Protein AF-A0A7J6X5Y8-F1 (afdb_monomer)

Structure (mmCIF, N/CA/C/O backbone):
data_AF-A0A7J6X5Y8-F1
#
_entry.id   AF-A0A7J6X5Y8-F1
#
loop_
_atom_site.group_PDB
_atom_site.id
_atom_site.type_symbol
_atom_site.label_atom_id
_atom_site.label_alt_id
_atom_site.label_comp_id
_atom_site.label_asym_id
_atom_site.label_entity_id
_atom_site.label_seq_id
_atom_site.pdbx_PDB_ins_code
_atom_site.Cartn_x
_atom_site.Cartn_y
_atom_site.Cartn_z
_atom_site.occupancy
_atom_site.B_iso_or_equiv
_atom_site.auth_seq_id
_atom_site.auth_comp_id
_atom_site.auth_asym_id
_atom_site.auth_atom_id
_atom_site.pdbx_PDB_model_num
ATOM 1 N N . LYS A 1 1 ? -5.163 -7.187 0.105 1.00 84.69 1 LYS A N 1
ATOM 2 C CA . LYS A 1 1 ? -5.397 -7.678 1.492 1.00 84.69 1 LYS A CA 1
ATOM 3 C C . LYS A 1 1 ? -6.136 -6.655 2.359 1.00 84.69 1 LYS A C 1
ATOM 5 O O . LYS A 1 1 ? -7.081 -7.063 3.010 1.00 84.69 1 LYS A O 1
ATOM 10 N N . LEU A 1 2 ? -5.778 -5.362 2.343 1.00 93.81 2 LEU A N 1
ATOM 11 C CA . LEU A 1 2 ? -6.485 -4.321 3.119 1.00 93.81 2 LEU A CA 1
ATOM 12 C C . LEU A 1 2 ? -7.993 -4.247 2.815 1.00 93.81 2 LEU A C 1
ATOM 14 O O . LEU A 1 2 ? -8.796 -4.288 3.737 1.00 93.81 2 LEU A O 1
ATOM 18 N N . LEU A 1 3 ? -8.370 -4.242 1.531 1.00 95.12 3 LEU A N 1
ATOM 19 C CA . LEU A 1 3 ? -9.775 -4.243 1.090 1.00 95.12 3 LEU A CA 1
ATOM 20 C C . LEU A 1 3 ? -10.571 -5.427 1.665 1.00 95.12 3 LEU A C 1
ATOM 22 O O . LEU A 1 3 ? -11.668 -5.242 2.179 1.00 95.12 3 LEU A O 1
ATOM 26 N N . LEU A 1 4 ? -9.975 -6.626 1.661 1.00 94.69 4 LEU A N 1
ATOM 27 C CA . LEU A 1 4 ? -10.571 -7.823 2.260 1.00 94.69 4 LEU A CA 1
ATOM 28 C C . LEU A 1 4 ? -10.772 -7.669 3.775 1.00 94.69 4 LEU A C 1
ATOM 30 O O . LEU A 1 4 ? -11.835 -8.016 4.277 1.00 94.69 4 LEU A O 1
ATOM 34 N N . LEU A 1 5 ? -9.780 -7.138 4.501 1.00 94.44 5 LEU A N 1
ATOM 35 C CA . LEU A 1 5 ? -9.895 -6.901 5.948 1.00 94.44 5 LEU A CA 1
ATOM 36 C C . LEU A 1 5 ? -10.984 -5.874 6.287 1.00 94.44 5 LEU A C 1
ATOM 38 O O . LEU A 1 5 ? -11.596 -5.965 7.345 1.00 94.44 5 LEU A O 1
ATOM 42 N N . LYS A 1 6 ? -11.250 -4.933 5.376 1.00 94.69 6 LYS A N 1
ATOM 43 C CA . LYS A 1 6 ? -12.354 -3.972 5.482 1.00 94.69 6 LYS A CA 1
ATOM 44 C C . LYS A 1 6 ? -13.705 -4.517 5.012 1.00 94.69 6 LYS A C 1
ATOM 46 O O . LYS A 1 6 ? -14.691 -3.792 5.067 1.00 94.69 6 LYS A O 1
ATOM 51 N N . GLY A 1 7 ? -13.763 -5.764 4.539 1.00 94.44 7 GLY A N 1
ATOM 52 C CA . GLY A 1 7 ? -14.990 -6.371 4.016 1.00 94.44 7 GLY A CA 1
ATOM 53 C C . GLY A 1 7 ? -15.479 -5.754 2.701 1.00 94.44 7 GLY A C 1
ATOM 54 O O . GLY A 1 7 ? -16.647 -5.904 2.351 1.00 94.44 7 GLY A O 1
ATOM 55 N N . LEU A 1 8 ? -14.606 -5.058 1.971 1.00 94.62 8 LEU A N 1
ATOM 56 C CA . LEU A 1 8 ? -14.953 -4.384 0.724 1.00 94.62 8 LEU A CA 1
ATOM 57 C C . LEU A 1 8 ? -14.877 -5.360 -0.448 1.00 94.62 8 LEU A C 1
ATOM 59 O O . LEU A 1 8 ? -13.974 -6.197 -0.524 1.00 94.62 8 LEU A O 1
ATOM 63 N N . LYS A 1 9 ? -15.812 -5.227 -1.391 1.00 95.00 9 LYS A N 1
ATOM 64 C CA . LYS A 1 9 ? -15.717 -5.893 -2.693 1.00 95.00 9 LYS A CA 1
ATOM 65 C C . LYS A 1 9 ? -14.712 -5.143 -3.559 1.00 95.00 9 LYS A C 1
ATOM 67 O O . LYS A 1 9 ? -14.667 -3.919 -3.527 1.00 95.00 9 LYS A O 1
ATOM 72 N N . TYR A 1 10 ? -13.916 -5.879 -4.322 1.00 95.69 10 TYR A N 1
ATOM 73 C CA . TYR A 1 10 ? -12.926 -5.304 -5.223 1.00 95.69 10 TYR A CA 1
ATOM 74 C C . TYR A 1 10 ? -12.657 -6.250 -6.388 1.00 95.69 10 TYR A C 1
ATOM 76 O O . TYR A 1 10 ? -12.768 -7.470 -6.245 1.00 95.69 10 TYR A O 1
ATOM 84 N N . GLU A 1 11 ? -12.267 -5.685 -7.525 1.00 96.75 11 GLU A N 1
ATOM 85 C CA . GLU A 1 11 ? -11.686 -6.450 -8.620 1.00 96.75 11 GLU A CA 1
ATOM 86 C C . GLU A 1 11 ? -10.186 -6.634 -8.360 1.00 96.75 11 GLU A C 1
ATOM 88 O O . GLU A 1 11 ? -9.461 -5.676 -8.087 1.00 96.75 11 GLU A O 1
ATOM 93 N N . TYR A 1 12 ? -9.705 -7.877 -8.409 1.00 95.62 12 TYR A N 1
ATOM 94 C CA . TYR A 1 12 ? -8.280 -8.166 -8.279 1.00 95.62 12 TYR A CA 1
ATOM 95 C C . TYR A 1 12 ? -7.657 -8.377 -9.654 1.00 95.62 12 TYR A C 1
ATOM 97 O O . TYR A 1 12 ? -7.946 -9.370 -10.319 1.00 95.62 12 TYR A O 1
ATOM 105 N N . LYS A 1 13 ? -6.740 -7.486 -10.033 1.00 95.44 13 LYS A N 1
ATOM 106 C CA . LYS A 1 13 ? -5.888 -7.654 -11.211 1.00 95.44 13 LYS A CA 1
ATOM 107 C C . LYS A 1 13 ? -4.496 -8.086 -10.765 1.00 95.44 13 LYS A C 1
ATOM 109 O O . LYS A 1 13 ? -3.809 -7.366 -10.041 1.00 95.44 13 LYS A O 1
ATOM 114 N N . ALA A 1 14 ? -4.110 -9.301 -11.146 1.00 95.19 14 ALA A N 1
ATOM 115 C CA . ALA A 1 14 ? -2.784 -9.830 -10.855 1.00 95.19 14 ALA A CA 1
ATOM 116 C C . ALA A 1 14 ? -1.742 -9.182 -11.775 1.00 95.19 14 ALA A C 1
ATOM 118 O O . ALA A 1 14 ? -2.009 -8.970 -12.952 1.00 95.19 14 ALA A O 1
ATOM 119 N N . VAL A 1 15 ? -0.553 -8.915 -11.234 1.00 95.75 15 VAL A N 1
ATOM 120 C CA . VAL A 1 15 ? 0.601 -8.410 -11.989 1.00 95.75 15 VAL A CA 1
ATOM 121 C C . VAL A 1 15 ? 1.775 -9.338 -11.716 1.00 95.75 15 VAL A C 1
ATOM 123 O O . VAL A 1 15 ? 2.212 -9.487 -10.570 1.00 95.75 15 VAL A O 1
ATOM 126 N N . ASN A 1 16 ? 2.267 -10.004 -12.754 1.00 95.00 16 ASN A N 1
ATOM 127 C CA . ASN A 1 16 ? 3.357 -10.958 -12.644 1.00 95.00 16 ASN A CA 1
ATOM 128 C C . ASN A 1 16 ? 4.718 -10.255 -12.687 1.00 95.00 16 ASN A C 1
ATOM 130 O O . ASN A 1 16 ? 5.253 -9.938 -13.752 1.00 95.00 16 ASN A O 1
ATOM 134 N N . LEU A 1 17 ? 5.314 -10.095 -11.503 1.00 93.62 17 LEU A N 1
ATOM 135 C CA . LEU A 1 17 ? 6.599 -9.414 -11.347 1.00 93.62 17 LEU A CA 1
ATOM 136 C C . LEU A 1 17 ? 7.771 -10.138 -12.022 1.00 93.62 17 LEU A C 1
ATOM 138 O O . LEU A 1 17 ? 8.707 -9.485 -12.476 1.00 93.62 17 LEU A O 1
ATOM 142 N N . PHE A 1 18 ? 7.709 -11.469 -12.140 1.00 91.00 18 PHE A N 1
ATOM 143 C CA . PHE A 1 18 ? 8.748 -12.264 -12.806 1.00 91.00 18 PHE A CA 1
ATOM 144 C C . PHE A 1 18 ? 8.712 -12.126 -14.328 1.00 91.00 18 PHE A C 1
ATOM 146 O O . PHE A 1 18 ? 9.723 -12.348 -14.986 1.00 91.00 18 PHE A O 1
ATOM 153 N N . LYS A 1 19 ? 7.554 -11.759 -14.886 1.00 94.00 19 LYS A N 1
ATOM 154 C CA . LYS A 1 19 ? 7.398 -11.445 -16.311 1.00 94.00 19 LYS A CA 1
ATOM 155 C C . LYS A 1 19 ? 7.592 -9.959 -16.620 1.00 94.00 19 LYS A C 1
ATOM 157 O O . LYS A 1 19 ? 7.532 -9.584 -17.784 1.00 94.00 19 LYS A O 1
ATOM 162 N N . GLY A 1 20 ? 7.812 -9.121 -15.604 1.00 94.19 20 GLY A N 1
ATOM 163 C CA . GLY A 1 20 ? 7.971 -7.679 -15.785 1.00 94.19 20 GLY A CA 1
ATOM 164 C C . GLY A 1 20 ? 6.677 -6.948 -16.154 1.00 94.19 20 GLY A C 1
ATOM 165 O O . GLY A 1 20 ? 6.745 -5.851 -16.700 1.00 94.19 20 GLY A O 1
ATOM 166 N N . GLU A 1 21 ? 5.499 -7.519 -15.873 1.00 96.62 21 GLU A N 1
ATOM 167 C CA . GLU A 1 21 ? 4.201 -6.926 -16.246 1.00 96.62 21 GLU A CA 1
ATOM 168 C C . GLU A 1 21 ? 3.969 -5.537 -15.617 1.00 96.62 21 GLU A C 1
ATOM 170 O O . GLU A 1 21 ? 3.277 -4.699 -16.194 1.00 96.62 21 GLU A O 1
ATOM 175 N N . GLN A 1 22 ? 4.615 -5.249 -14.484 1.00 95.81 22 GLN A N 1
ATOM 176 C CA . GLN A 1 22 ? 4.626 -3.939 -13.826 1.00 95.81 22 GLN A CA 1
ATOM 177 C C . GLN A 1 22 ? 5.324 -2.835 -14.640 1.00 95.81 22 GLN A C 1
ATOM 179 O O . GLN A 1 22 ? 5.192 -1.659 -14.316 1.00 95.81 22 GLN A O 1
ATOM 184 N N . PHE A 1 23 ? 6.060 -3.198 -15.690 1.00 95.62 23 PHE A N 1
ATOM 185 C CA . PHE A 1 23 ? 6.698 -2.262 -16.618 1.00 95.62 23 PHE A CA 1
ATOM 186 C C . PHE A 1 23 ? 5.949 -2.149 -17.951 1.00 95.62 23 PHE A C 1
ATOM 188 O O . PHE A 1 23 ? 6.413 -1.462 -18.858 1.00 95.62 23 PHE A O 1
ATOM 195 N N . SER A 1 24 ? 4.797 -2.815 -18.093 1.00 96.81 24 SER A N 1
ATOM 196 C CA . SER A 1 24 ? 3.944 -2.666 -19.273 1.00 96.81 24 SER A CA 1
ATOM 197 C C . SER A 1 24 ? 3.415 -1.234 -19.405 1.00 96.81 24 SER A C 1
ATOM 199 O O . SER A 1 24 ? 3.239 -0.521 -18.413 1.00 96.81 24 SER A O 1
ATOM 201 N N . GLU A 1 25 ? 3.111 -0.809 -20.632 1.00 96.56 25 GLU A N 1
ATOM 202 C CA . GLU A 1 25 ? 2.479 0.497 -20.872 1.00 96.56 25 GLU A CA 1
ATOM 203 C C . GLU A 1 25 ? 1.128 0.629 -20.158 1.00 96.56 25 GLU A C 1
ATOM 205 O O . GLU A 1 25 ? 0.757 1.715 -19.722 1.00 96.56 25 GLU A O 1
ATOM 210 N N . GLU A 1 26 ? 0.382 -0.471 -20.026 1.00 94.62 26 GLU A N 1
ATOM 211 C CA . GLU 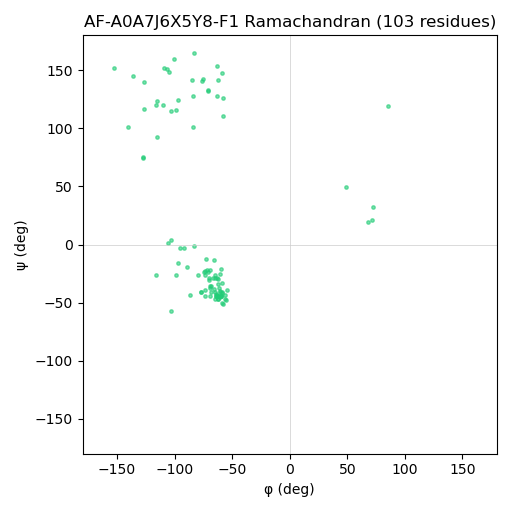A 1 26 ? -0.898 -0.482 -19.318 1.00 94.62 26 GLU A CA 1
ATOM 212 C C . GLU A 1 26 ? -0.707 -0.187 -17.826 1.00 94.62 26 GLU A C 1
ATOM 214 O O . GLU A 1 26 ? -1.387 0.679 -17.276 1.00 94.62 26 GLU A O 1
ATOM 219 N N . PHE A 1 27 ? 0.255 -0.848 -17.176 1.00 96.81 27 PHE A N 1
ATOM 220 C CA . PHE A 1 27 ? 0.494 -0.659 -15.748 1.00 96.81 27 PHE A CA 1
ATOM 221 C C . PHE A 1 27 ? 1.176 0.678 -15.435 1.00 96.81 27 PHE A C 1
ATOM 223 O O . PHE A 1 27 ? 0.825 1.342 -14.462 1.00 96.81 27 PHE A O 1
ATOM 230 N N . THR A 1 28 ? 2.128 1.114 -16.260 1.00 96.56 28 THR A N 1
ATOM 231 C CA . THR A 1 28 ? 2.873 2.364 -16.022 1.00 96.56 28 THR A CA 1
ATOM 232 C C . THR A 1 28 ? 2.017 3.620 -16.188 1.00 96.56 28 THR A C 1
ATOM 234 O O . THR A 1 28 ? 2.319 4.637 -15.566 1.00 96.56 28 THR A O 1
ATOM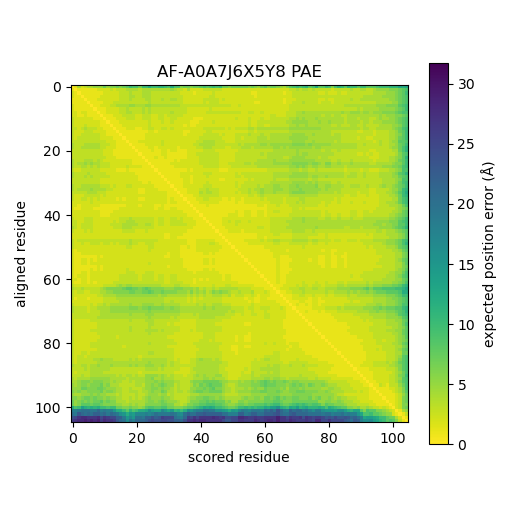 237 N N . LYS A 1 29 ? 0.899 3.543 -16.926 1.00 95.88 29 LYS A N 1
ATOM 238 C CA . LYS A 1 29 ? -0.150 4.581 -16.911 1.00 95.88 29 LYS A CA 1
ATOM 239 C C . LYS A 1 29 ? -0.800 4.748 -15.535 1.00 95.88 29 LYS A C 1
ATOM 241 O O . LYS A 1 29 ? -1.236 5.847 -15.215 1.00 95.88 29 LYS A O 1
ATOM 246 N N . LEU A 1 30 ? -0.862 3.681 -14.735 1.00 96.06 30 LEU A N 1
ATOM 247 C CA . LEU A 1 30 ? -1.396 3.711 -13.369 1.00 96.06 30 LEU A CA 1
ATOM 248 C C . LEU A 1 30 ? -0.320 4.099 -12.349 1.00 96.06 30 LEU A C 1
ATOM 250 O O . LEU A 1 30 ? -0.571 4.892 -11.446 1.00 96.06 30 LEU A O 1
ATOM 254 N N . ASN A 1 31 ? 0.880 3.531 -12.488 1.00 96.50 31 ASN A N 1
ATOM 255 C CA . ASN A 1 31 ? 2.020 3.822 -11.628 1.00 96.50 31 ASN A CA 1
ATOM 256 C C . ASN A 1 31 ? 3.322 3.891 -12.442 1.00 96.50 31 ASN A C 1
ATOM 258 O O . ASN A 1 31 ? 3.919 2.844 -12.715 1.00 96.50 31 ASN A O 1
ATOM 262 N N . PRO A 1 32 ? 3.827 5.099 -12.753 1.00 94.44 32 PRO A N 1
ATOM 263 C CA . PRO A 1 32 ? 5.067 5.271 -13.511 1.00 94.44 32 PRO A CA 1
ATOM 264 C C . PRO A 1 32 ? 6.306 4.650 -12.850 1.00 94.44 32 PRO A C 1
ATOM 266 O O . PRO A 1 32 ? 7.286 4.369 -13.532 1.00 94.44 32 PRO A O 1
ATOM 269 N N . ILE A 1 33 ? 6.275 4.421 -11.531 1.00 93.06 33 ILE A N 1
ATOM 270 C CA . ILE A 1 33 ? 7.377 3.787 -10.790 1.00 93.06 33 ILE A CA 1
ATOM 271 C C . ILE A 1 33 ? 7.436 2.274 -11.078 1.00 93.06 33 ILE A C 1
ATOM 273 O O . ILE A 1 33 ? 8.485 1.652 -10.928 1.00 93.06 33 ILE A O 1
ATOM 277 N N . GLY A 1 34 ? 6.324 1.664 -11.503 1.00 93.88 34 GLY A N 1
ATOM 278 C CA . GLY A 1 34 ? 6.265 0.231 -11.799 1.00 93.88 34 GLY A CA 1
ATOM 279 C C . GLY A 1 34 ? 6.302 -0.647 -10.546 1.00 93.88 34 GLY A C 1
ATOM 280 O O . GLY A 1 34 ? 6.844 -1.748 -10.573 1.00 93.88 34 GLY A O 1
ATOM 281 N N . TYR A 1 35 ? 5.742 -0.176 -9.428 1.00 93.81 35 TYR A N 1
ATOM 282 C CA . TYR A 1 35 ? 5.588 -0.975 -8.209 1.00 93.81 35 TYR A CA 1
ATOM 283 C C . TYR A 1 35 ? 4.132 -1.342 -7.938 1.00 93.81 35 TYR A C 1
ATOM 285 O O . TYR A 1 35 ? 3.201 -0.613 -8.276 1.00 93.81 35 TYR A O 1
ATOM 293 N N . VAL A 1 36 ? 3.954 -2.480 -7.270 1.00 95.06 36 VAL A N 1
ATOM 294 C CA . VAL A 1 36 ? 2.673 -2.940 -6.726 1.00 95.06 36 VAL A CA 1
ATOM 295 C C . VAL A 1 36 ? 2.674 -2.791 -5.199 1.00 95.06 36 VAL A C 1
ATOM 297 O O . VAL A 1 36 ? 3.735 -2.926 -4.584 1.00 95.06 36 VAL A O 1
ATOM 300 N N . PRO A 1 37 ? 1.510 -2.583 -4.557 1.00 96.62 37 PRO A N 1
ATOM 301 C CA . PRO A 1 37 ? 0.167 -2.492 -5.140 1.00 96.62 37 PRO A CA 1
ATOM 302 C C . PRO A 1 37 ? -0.183 -1.100 -5.696 1.00 96.62 37 PRO A C 1
ATOM 304 O O . PRO A 1 37 ? 0.445 -0.104 -5.346 1.00 96.62 37 PRO A O 1
ATOM 307 N N . VAL A 1 38 ? -1.247 -1.063 -6.502 1.00 97.62 38 VAL A N 1
ATOM 308 C CA . VAL A 1 38 ? -1.972 0.143 -6.930 1.00 97.62 38 VAL A CA 1
ATOM 309 C C . VAL A 1 38 ? -3.454 -0.063 -6.613 1.00 97.62 38 VAL A C 1
ATOM 311 O O . VAL A 1 38 ? -3.968 -1.172 -6.781 1.00 97.62 38 VAL A O 1
ATOM 314 N N . LEU A 1 39 ? -4.127 0.981 -6.134 1.00 98.12 39 LEU A N 1
ATOM 315 C CA . LEU A 1 39 ? -5.575 1.032 -5.959 1.00 98.12 39 LEU A CA 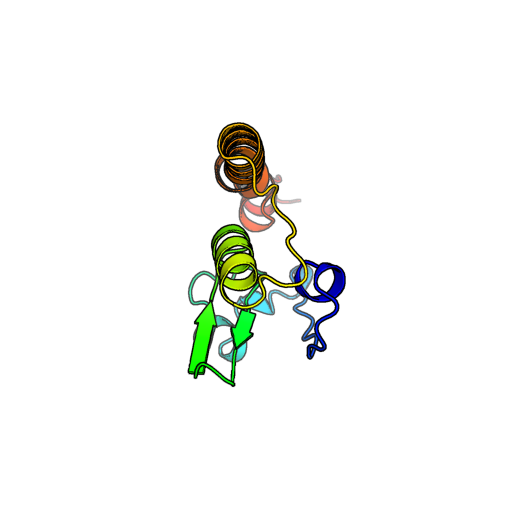1
ATOM 316 C C . LEU A 1 39 ? -6.155 2.013 -6.981 1.00 98.12 39 LEU A C 1
ATOM 318 O O . LEU A 1 39 ? -5.807 3.188 -6.950 1.00 98.12 39 LEU A O 1
ATOM 322 N N . ALA A 1 40 ? -7.042 1.537 -7.849 1.00 97.44 40 ALA A N 1
ATOM 323 C CA . ALA A 1 40 ? -7.927 2.397 -8.627 1.00 97.44 40 ALA A CA 1
ATOM 324 C C . ALA A 1 40 ? -9.275 2.467 -7.902 1.00 97.44 40 ALA A C 1
ATOM 326 O O . ALA A 1 40 ? -9.852 1.427 -7.576 1.00 97.44 40 ALA A O 1
ATOM 327 N N . ASP A 1 41 ? -9.727 3.678 -7.600 1.00 97.50 41 ASP A N 1
ATOM 328 C CA . ASP A 1 41 ? -11.015 3.945 -6.974 1.00 97.50 41 ASP A CA 1
ATOM 329 C C . ASP A 1 41 ? -11.892 4.722 -7.957 1.00 97.50 41 ASP A C 1
ATOM 331 O O . ASP A 1 41 ? -11.831 5.950 -8.036 1.00 97.50 41 ASP A O 1
ATOM 335 N N . ASP A 1 42 ? -12.692 3.978 -8.723 1.00 96.19 42 ASP A N 1
ATOM 336 C CA . ASP A 1 42 ? -13.541 4.527 -9.786 1.00 96.19 42 ASP A CA 1
ATOM 337 C C . ASP A 1 42 ? -14.640 5.453 -9.238 1.00 96.19 42 ASP A C 1
ATOM 339 O O . ASP A 1 42 ? -15.096 6.356 -9.935 1.00 96.19 42 ASP A O 1
ATOM 343 N N . GLU A 1 43 ? -15.066 5.269 -7.980 1.00 96.12 43 GLU A N 1
ATOM 344 C CA . GLU A 1 43 ? -16.074 6.135 -7.352 1.00 96.12 43 GLU A CA 1
ATOM 345 C C . GLU A 1 43 ? -15.529 7.538 -7.072 1.00 96.12 43 GLU A C 1
ATOM 347 O O . GLU A 1 43 ? -16.298 8.498 -7.020 1.00 96.12 43 GLU A O 1
ATOM 352 N N . GLN A 1 44 ? -14.224 7.648 -6.818 1.00 96.88 44 GLN A N 1
ATOM 353 C CA . GLN A 1 44 ? -13.543 8.909 -6.518 1.00 96.88 44 GLN A CA 1
ATOM 354 C C . GLN A 1 44 ? -12.694 9.419 -7.688 1.00 96.88 44 GLN A C 1
ATOM 356 O O . GLN A 1 44 ? -12.059 10.462 -7.547 1.00 96.88 44 GLN A O 1
ATOM 361 N N . ASP A 1 45 ? -12.686 8.696 -8.811 1.00 96.81 45 ASP A N 1
ATOM 362 C CA . ASP A 1 45 ? -11.869 8.974 -9.997 1.00 96.81 45 ASP A CA 1
ATOM 363 C C . ASP A 1 45 ? -10.391 9.225 -9.642 1.00 96.81 45 ASP A C 1
ATOM 365 O O . ASP A 1 45 ? -9.781 10.230 -10.010 1.00 96.81 45 ASP A O 1
ATOM 369 N N . ILE A 1 46 ? -9.811 8.321 -8.842 1.00 97.31 46 ILE A N 1
ATOM 370 C CA . ILE A 1 46 ? -8.426 8.438 -8.373 1.00 97.31 46 ILE A CA 1
ATOM 371 C C . ILE A 1 46 ? -7.674 7.112 -8.457 1.00 97.31 46 ILE A C 1
ATOM 373 O O . ILE A 1 46 ? -8.208 6.034 -8.196 1.00 97.31 46 ILE A O 1
ATOM 377 N N . VAL A 1 47 ? -6.381 7.208 -8.769 1.00 97.75 47 VAL A N 1
ATOM 378 C CA . VAL A 1 47 ? -5.431 6.097 -8.706 1.00 97.75 47 VAL A CA 1
ATOM 379 C C . VAL A 1 47 ? -4.381 6.403 -7.645 1.00 97.75 47 VAL A C 1
ATOM 381 O O . VAL A 1 47 ? -3.702 7.427 -7.696 1.00 97.75 47 VAL A O 1
ATOM 384 N N . ILE A 1 48 ? -4.242 5.503 -6.677 1.00 98.00 48 ILE A N 1
ATOM 385 C CA . ILE A 1 48 ? -3.321 5.633 -5.551 1.00 98.00 48 ILE A CA 1
ATOM 386 C C . ILE A 1 48 ? -2.289 4.517 -5.651 1.00 98.00 48 ILE A C 1
ATOM 388 O O . ILE A 1 48 ? -2.611 3.329 -5.612 1.00 98.00 48 ILE A O 1
ATOM 392 N N . SER A 1 49 ? -1.031 4.917 -5.761 1.00 95.50 49 SER A N 1
ATOM 393 C CA . SER A 1 49 ? 0.127 4.039 -5.599 1.00 95.50 49 SER A CA 1
ATOM 394 C C . SER A 1 49 ? 0.710 4.238 -4.200 1.00 95.50 49 SER A C 1
ATOM 396 O O . SER A 1 49 ? 0.475 5.283 -3.602 1.00 95.50 49 SER A O 1
ATOM 398 N N . ASP A 1 50 ? 1.488 3.267 -3.713 1.00 94.50 50 ASP A N 1
ATOM 399 C CA . ASP A 1 50 ? 2.018 3.176 -2.338 1.00 94.50 50 ASP A CA 1
ATOM 400 C C . ASP A 1 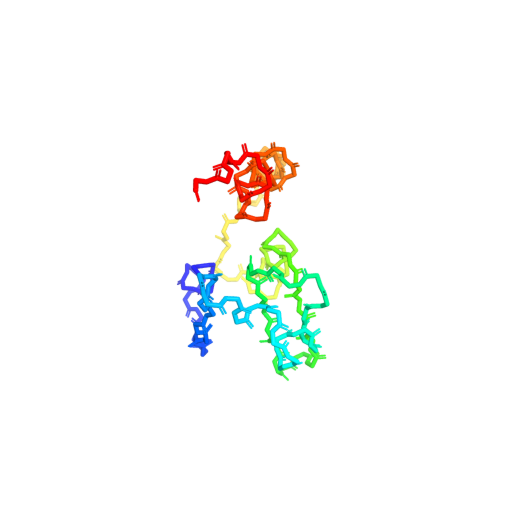50 ? 1.054 2.515 -1.335 1.00 94.50 50 ASP A C 1
ATOM 402 O O . ASP A 1 50 ? -0.057 2.972 -1.064 1.00 94.50 50 ASP A O 1
ATOM 406 N N . SER A 1 51 ? 1.498 1.398 -0.753 1.00 95.75 51 SER A N 1
ATOM 407 C CA . SER A 1 51 ? 0.669 0.604 0.160 1.00 95.75 51 SER A CA 1
ATOM 408 C C . SER A 1 51 ? 0.328 1.312 1.476 1.00 95.75 51 SER A C 1
ATOM 410 O O . SER A 1 51 ? -0.729 1.037 2.048 1.00 95.75 51 SER A O 1
ATOM 412 N N . PHE A 1 52 ? 1.190 2.213 1.953 1.00 96.81 52 PHE A N 1
ATOM 413 C CA . PHE A 1 52 ? 0.969 2.985 3.171 1.00 96.81 52 PHE A CA 1
ATOM 414 C C . PHE A 1 52 ? -0.030 4.119 2.915 1.00 96.81 52 PHE A C 1
ATOM 416 O O . PHE A 1 52 ? -0.950 4.310 3.709 1.00 96.81 52 PHE A O 1
ATOM 423 N N . ALA A 1 53 ? 0.069 4.797 1.767 1.00 97.25 53 ALA A N 1
ATOM 424 C CA . ALA A 1 53 ? -0.938 5.771 1.338 1.00 97.25 53 ALA A CA 1
ATOM 425 C C . ALA A 1 53 ? -2.321 5.119 1.153 1.00 97.25 53 ALA A C 1
ATOM 427 O O . ALA A 1 53 ? -3.317 5.628 1.666 1.00 97.25 53 ALA A O 1
ATOM 428 N N . ILE A 1 54 ? -2.378 3.947 0.506 1.00 97.75 54 ILE A N 1
ATOM 429 C CA . ILE A 1 54 ? -3.616 3.162 0.347 1.00 97.75 54 ILE A CA 1
ATOM 430 C C . ILE A 1 54 ? -4.219 2.785 1.710 1.00 97.75 54 ILE A C 1
ATOM 432 O O . ILE A 1 54 ? -5.435 2.856 1.880 1.00 97.75 54 ILE A O 1
ATOM 436 N N . LEU A 1 55 ? -3.399 2.388 2.691 1.00 97.31 55 LEU A N 1
ATOM 437 C CA . LEU A 1 55 ? -3.872 2.095 4.049 1.00 97.31 55 LEU A CA 1
ATOM 438 C C . LEU A 1 55 ? -4.580 3.302 4.669 1.00 97.31 55 LEU A C 1
ATOM 440 O O . LEU A 1 55 ? -5.700 3.152 5.152 1.00 97.31 55 LEU A O 1
ATOM 444 N N . LEU A 1 56 ? -3.939 4.472 4.648 1.00 97.38 56 LEU A N 1
ATOM 445 C CA . LEU A 1 56 ? -4.500 5.691 5.232 1.00 97.38 56 LEU A CA 1
ATOM 446 C C . LEU A 1 56 ? -5.776 6.128 4.508 1.00 97.38 56 LEU A C 1
ATOM 448 O O . LEU A 1 56 ? -6.785 6.393 5.154 1.00 97.38 56 LEU A O 1
ATOM 452 N N . TYR A 1 57 ? -5.761 6.099 3.175 1.00 98.06 57 TYR A N 1
ATOM 453 C CA . TYR A 1 57 ? -6.930 6.407 2.357 1.00 98.06 57 TYR A CA 1
ATOM 454 C C . TYR A 1 57 ? -8.138 5.534 2.716 1.00 98.06 57 TYR A C 1
ATOM 456 O O . TYR A 1 57 ? -9.243 6.033 2.920 1.00 98.06 57 TYR A O 1
ATOM 464 N N . LEU A 1 58 ? -7.932 4.220 2.837 1.00 97.38 58 LEU A N 1
ATOM 465 C CA . LEU A 1 58 ? -9.008 3.295 3.178 1.00 97.38 58 LEU A CA 1
ATOM 466 C C . LEU A 1 58 ? -9.481 3.442 4.633 1.00 97.38 58 LEU A C 1
ATOM 468 O O . LEU A 1 58 ? -10.635 3.116 4.920 1.00 97.38 58 LEU A O 1
ATOM 472 N N . GLU A 1 59 ? -8.615 3.867 5.558 1.00 97.00 59 GLU A N 1
ATOM 473 C CA . GLU A 1 59 ? -9.022 4.197 6.931 1.00 97.00 59 GLU A CA 1
ATOM 474 C C . GLU A 1 59 ? -9.986 5.380 6.962 1.00 97.00 59 GLU A C 1
ATOM 476 O O . GLU A 1 59 ? -11.000 5.301 7.655 1.00 97.00 59 GLU A O 1
ATOM 481 N N . ASP A 1 60 ? -9.713 6.419 6.173 1.00 96.44 60 ASP A N 1
ATOM 482 C CA . ASP A 1 60 ? -10.549 7.618 6.127 1.00 96.44 60 ASP A CA 1
ATOM 483 C C . ASP A 1 60 ? -11.832 7.398 5.306 1.00 96.44 60 ASP A C 1
ATOM 485 O O . ASP A 1 60 ? -12.911 7.813 5.733 1.00 96.44 60 ASP A O 1
ATOM 489 N N . LYS A 1 61 ? -11.758 6.695 4.162 1.00 96.56 61 LYS A N 1
ATOM 490 C CA . LYS A 1 61 ? -12.928 6.427 3.299 1.00 96.56 61 LYS A CA 1
ATOM 491 C C . LYS A 1 61 ? -13.927 5.456 3.943 1.00 96.56 61 LYS A C 1
ATOM 493 O O . LYS A 1 61 ? -15.134 5.616 3.774 1.00 96.56 61 LYS A O 1
ATOM 498 N N . TYR A 1 62 ? -13.443 4.458 4.691 1.00 95.88 62 TYR A N 1
ATOM 499 C CA . TYR A 1 62 ? -14.274 3.399 5.281 1.00 95.88 62 TYR A CA 1
ATOM 500 C C . TYR A 1 62 ? -14.035 3.258 6.795 1.00 95.88 62 TYR A C 1
ATOM 502 O O . TYR A 1 62 ? -13.407 2.283 7.241 1.00 95.88 62 TYR A O 1
ATOM 510 N N . PRO A 1 63 ? -14.545 4.202 7.608 1.00 95.12 63 PRO A N 1
ATOM 511 C CA . PRO A 1 63 ? -14.308 4.228 9.052 1.00 95.12 63 PRO A CA 1
ATOM 512 C C . PRO A 1 63 ? -15.067 3.141 9.834 1.00 95.12 63 PRO A C 1
ATOM 514 O O . PRO A 1 63 ? -14.774 2.910 11.004 1.00 95.12 63 PRO A O 1
ATOM 517 N N . GLN A 1 64 ? -16.042 2.460 9.220 1.00 92.12 64 GLN A N 1
ATOM 518 C CA . GLN A 1 64 ? -16.907 1.471 9.885 1.00 92.12 64 GLN A CA 1
ATOM 519 C C . GLN A 1 64 ? -16.166 0.169 10.239 1.00 92.12 64 GLN A C 1
ATOM 521 O O . GLN A 1 64 ? -16.565 -0.541 11.161 1.00 92.12 64 GLN A O 1
ATOM 526 N N . HIS A 1 65 ? -15.073 -0.126 9.531 1.00 91.56 65 HIS A N 1
ATOM 527 C CA . HIS A 1 65 ? -14.205 -1.281 9.767 1.00 91.56 65 HIS A CA 1
ATOM 528 C C . HIS A 1 65 ? -12.749 -0.803 9.898 1.00 91.56 65 HIS A C 1
ATOM 530 O O . HIS A 1 65 ? -11.972 -0.921 8.940 1.00 91.56 65 HIS A O 1
ATOM 536 N N . PRO A 1 66 ? -12.383 -0.190 11.041 1.00 94.62 66 PRO A N 1
ATOM 537 C CA . PRO A 1 66 ? -11.064 0.399 11.222 1.00 94.62 66 PRO A CA 1
ATOM 538 C C . PRO A 1 66 ? -9.999 -0.695 11.352 1.00 94.62 66 PRO A C 1
ATOM 540 O O . PRO A 1 66 ? -10.157 -1.658 12.104 1.00 94.62 66 PRO A O 1
ATOM 543 N N . LEU A 1 67 ? -8.900 -0.535 10.622 1.00 95.62 67 LEU A N 1
ATOM 544 C CA . LEU A 1 67 ? -7.697 -1.360 10.741 1.00 95.62 67 LEU A CA 1
ATOM 545 C C . LEU A 1 67 ? -6.730 -0.780 11.778 1.00 95.62 67 LEU A C 1
ATOM 547 O O . LEU A 1 67 ? -5.855 -1.494 12.273 1.00 95.62 67 LEU A O 1
ATOM 551 N N . LEU A 1 68 ? -6.875 0.506 12.107 1.00 96.56 68 LEU A N 1
ATOM 552 C CA . LEU A 1 68 ? -6.068 1.184 13.110 1.00 96.56 68 LEU A CA 1
ATOM 553 C C . LEU A 1 68 ? -6.852 1.416 14.414 1.00 96.56 68 LEU A C 1
ATOM 555 O O . LEU A 1 68 ? -8.064 1.640 14.397 1.00 96.56 68 LEU A O 1
ATOM 559 N N . PRO A 1 69 ? -6.166 1.414 15.571 1.00 96.50 69 PRO A N 1
ATOM 560 C CA . PRO A 1 69 ? -6.754 1.849 16.830 1.00 96.50 69 PRO A CA 1
ATOM 561 C C . PRO A 1 69 ? -7.251 3.299 16.756 1.00 96.50 69 PRO A C 1
ATOM 563 O O . PRO A 1 69 ? -6.632 4.138 16.105 1.00 96.50 69 PRO A O 1
ATOM 566 N N . GLN A 1 70 ? -8.324 3.604 17.489 1.00 94.62 70 GLN A N 1
ATOM 567 C CA . GLN A 1 70 ? -8.818 4.980 17.659 1.00 94.62 70 GLN A CA 1
ATOM 568 C C . GLN A 1 70 ? -8.011 5.770 18.701 1.00 94.62 70 GLN A C 1
ATOM 570 O O . GLN A 1 70 ? -7.925 6.992 18.630 1.00 94.62 70 GLN A O 1
ATOM 575 N N . ASP A 1 71 ? -7.399 5.073 19.664 1.00 97.94 71 ASP A N 1
ATOM 576 C CA . ASP A 1 71 ? -6.498 5.691 20.634 1.00 97.94 71 ASP A CA 1
ATOM 577 C C . ASP A 1 71 ? -5.273 6.293 19.933 1.00 97.94 71 ASP A C 1
ATOM 579 O O . ASP A 1 71 ? -4.577 5.608 19.178 1.00 97.94 71 ASP A O 1
ATOM 583 N N . LEU A 1 72 ? -5.000 7.568 20.216 1.00 97.94 72 LEU A N 1
ATOM 584 C CA . LEU A 1 72 ? -3.971 8.345 19.530 1.00 97.94 72 LEU A CA 1
ATOM 585 C C . LEU A 1 72 ? -2.578 7.721 19.676 1.00 97.94 72 LEU A C 1
ATOM 587 O O . LEU A 1 72 ? -1.841 7.619 18.694 1.00 97.94 72 LEU A O 1
ATOM 591 N N . GLN A 1 73 ? -2.217 7.284 20.884 1.00 98.56 73 GLN A N 1
ATOM 592 C CA . GLN A 1 73 ? -0.883 6.752 21.164 1.00 98.56 73 GLN A CA 1
ATOM 593 C C . GLN A 1 73 ? -0.684 5.399 20.474 1.00 98.56 73 GLN A C 1
ATOM 595 O O . GLN A 1 73 ? 0.328 5.179 19.807 1.00 98.56 73 GLN A O 1
ATOM 600 N N . LYS A 1 74 ? -1.679 4.510 20.549 1.00 98.44 74 LYS A N 1
ATOM 601 C CA . LYS A 1 74 ? -1.647 3.212 19.861 1.00 98.44 74 LYS A CA 1
ATOM 602 C C . LYS A 1 74 ? -1.648 3.368 18.342 1.00 98.44 74 LYS A C 1
ATOM 604 O O . LYS A 1 74 ? -0.908 2.657 17.664 1.00 98.44 74 LYS A O 1
ATOM 609 N N . LYS A 1 75 ? -2.432 4.305 17.796 1.00 98.00 75 LYS A N 1
ATOM 610 C CA . LYS A 1 75 ? -2.428 4.615 16.358 1.00 98.00 75 LYS A CA 1
ATOM 611 C C . LYS A 1 75 ? -1.048 5.085 15.907 1.00 98.00 75 LYS A C 1
ATOM 613 O O . LYS A 1 75 ? -0.546 4.585 14.904 1.00 98.00 75 LYS A O 1
ATOM 618 N N . ALA A 1 76 ? -0.416 5.981 16.668 1.00 98.44 76 ALA A N 1
ATOM 619 C CA . ALA A 1 76 ? 0.925 6.476 16.369 1.00 98.44 76 ALA A CA 1
ATOM 620 C C . ALA A 1 76 ? 1.967 5.346 16.334 1.00 98.44 76 ALA A C 1
ATOM 622 O O . ALA A 1 76 ? 2.745 5.271 15.386 1.00 98.44 76 ALA A O 1
ATOM 623 N N . ILE A 1 77 ? 1.942 4.426 17.306 1.00 98.50 77 ILE A N 1
ATOM 624 C CA . ILE A 1 77 ? 2.854 3.269 17.337 1.00 98.50 77 ILE A CA 1
ATOM 625 C C . ILE A 1 77 ? 2.604 2.339 16.140 1.00 98.50 77 ILE A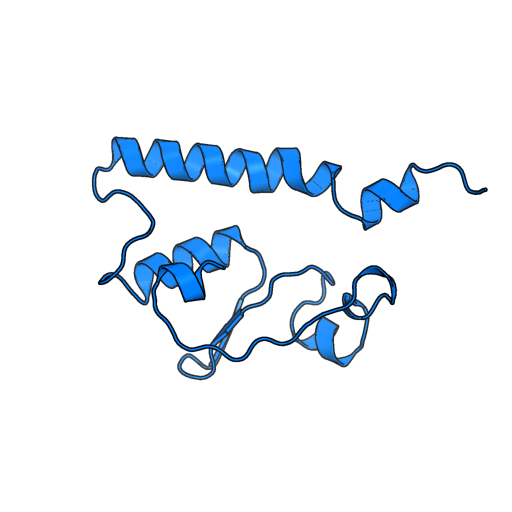 C 1
ATOM 627 O O . ILE A 1 77 ? 3.551 1.931 15.470 1.00 98.50 77 ILE A O 1
ATOM 631 N N . ASN A 1 78 ? 1.344 2.044 15.810 1.00 97.94 78 ASN A N 1
ATOM 632 C CA . ASN A 1 78 ? 1.024 1.194 14.659 1.00 97.94 78 ASN A CA 1
ATOM 633 C C . ASN A 1 78 ? 1.485 1.816 13.334 1.00 97.94 78 ASN A C 1
ATOM 635 O O . ASN A 1 78 ? 2.065 1.121 12.498 1.00 97.94 78 ASN A O 1
ATOM 639 N N . LEU A 1 79 ? 1.267 3.121 13.151 1.00 98.00 79 LEU A N 1
ATOM 640 C CA . LEU A 1 79 ? 1.740 3.846 11.973 1.00 98.00 79 LEU A CA 1
ATOM 641 C C . LEU A 1 79 ? 3.267 3.906 11.918 1.00 98.00 79 LEU A C 1
ATOM 643 O O . LEU A 1 79 ? 3.832 3.735 10.842 1.00 98.00 79 LEU A O 1
ATOM 647 N N . GLN A 1 80 ? 3.941 4.081 13.058 1.00 98.31 80 GLN A N 1
ATOM 648 C CA . GLN A 1 80 ? 5.400 4.035 13.135 1.00 98.31 80 GLN A CA 1
ATOM 649 C C . GLN A 1 80 ? 5.930 2.682 12.649 1.00 98.31 80 GLN A C 1
ATOM 651 O O . GLN A 1 80 ? 6.796 2.647 11.777 1.00 98.31 80 GLN A O 1
ATOM 656 N N . VAL A 1 81 ? 5.394 1.573 13.163 1.00 97.94 81 VAL A N 1
ATOM 657 C CA . VAL A 1 81 ? 5.818 0.223 12.759 1.00 97.94 81 VAL A CA 1
ATOM 658 C C . VAL A 1 81 ? 5.546 -0.015 11.274 1.00 97.94 81 VAL A C 1
ATOM 660 O O . VAL A 1 81 ? 6.435 -0.468 10.553 1.00 97.94 81 VAL A O 1
ATOM 663 N N . ALA A 1 82 ? 4.353 0.334 10.791 1.00 96.81 82 ALA A N 1
ATOM 664 C CA . ALA A 1 82 ? 4.007 0.192 9.379 1.00 96.81 82 ALA A CA 1
ATOM 665 C C . ALA A 1 82 ? 4.929 1.030 8.470 1.00 96.81 82 ALA A C 1
ATOM 667 O O . ALA A 1 82 ? 5.392 0.532 7.443 1.00 96.81 82 ALA A O 1
ATOM 668 N N . ASN A 1 83 ? 5.278 2.254 8.875 1.00 97.56 83 ASN A N 1
ATOM 669 C CA . ASN A 1 83 ? 6.195 3.104 8.121 1.00 97.56 83 ASN A CA 1
ATOM 670 C C . ASN A 1 83 ? 7.641 2.584 8.143 1.00 97.56 83 ASN A C 1
ATOM 672 O O . ASN A 1 83 ? 8.319 2.655 7.122 1.00 97.56 83 ASN A O 1
ATOM 676 N N . ILE A 1 84 ? 8.120 2.018 9.257 1.00 97.88 84 ILE A N 1
ATOM 677 C CA 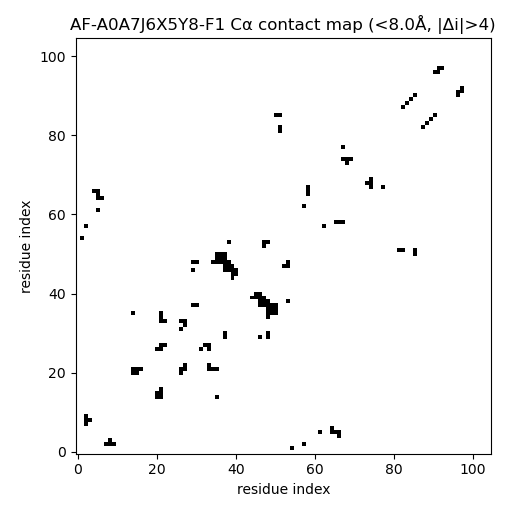. ILE A 1 84 ? 9.447 1.373 9.323 1.00 97.88 84 ILE A CA 1
ATOM 678 C C . ILE A 1 84 ? 9.519 0.218 8.323 1.00 97.88 84 ILE A C 1
ATOM 680 O O . ILE A 1 84 ? 10.498 0.090 7.586 1.00 97.88 84 ILE A O 1
ATOM 684 N N . VAL A 1 85 ? 8.469 -0.603 8.254 1.00 96.19 85 VAL A N 1
ATOM 685 C CA . VAL A 1 85 ? 8.403 -1.683 7.266 1.00 96.19 85 VAL A CA 1
ATOM 686 C C . VAL A 1 85 ? 8.421 -1.112 5.847 1.00 96.19 85 VAL A C 1
ATOM 688 O O . VAL A 1 85 ? 9.205 -1.578 5.025 1.00 96.19 85 VAL A O 1
ATOM 691 N N . SER A 1 86 ? 7.610 -0.087 5.573 1.00 94.56 86 SER A N 1
ATOM 692 C CA . SER A 1 86 ? 7.460 0.494 4.232 1.00 94.56 86 SER A CA 1
ATOM 693 C C . SER A 1 86 ? 8.706 1.226 3.733 1.00 94.56 86 SER A C 1
ATOM 695 O O . SER A 1 86 ? 9.054 1.109 2.565 1.00 94.56 86 SER A O 1
ATOM 697 N N . SER A 1 87 ? 9.381 1.983 4.598 1.00 94.00 87 SER A N 1
ATOM 698 C CA . SER A 1 87 ? 10.476 2.877 4.193 1.00 94.00 87 SER A CA 1
ATOM 699 C C . SER A 1 87 ? 11.869 2.288 4.420 1.00 94.00 87 SER A C 1
ATOM 701 O O . SER A 1 87 ? 12.788 2.633 3.682 1.00 94.00 87 SER A O 1
ATOM 703 N N . SER A 1 88 ? 12.031 1.368 5.377 1.00 94.44 88 SER A N 1
ATOM 704 C CA . SER A 1 88 ? 13.357 0.865 5.768 1.00 94.44 88 SER A CA 1
ATOM 705 C C . SER A 1 88 ? 13.571 -0.624 5.500 1.00 94.44 88 SER A C 1
ATOM 707 O O . SER A 1 88 ? 14.713 -1.042 5.329 1.00 94.44 88 SER A O 1
ATOM 709 N N . ILE A 1 89 ? 12.511 -1.441 5.471 1.00 95.38 89 ILE A N 1
ATOM 710 C CA . ILE A 1 89 ? 12.635 -2.901 5.302 1.00 95.38 89 ILE A CA 1
ATOM 711 C C . ILE A 1 89 ? 12.282 -3.321 3.875 1.00 95.38 89 ILE A C 1
ATOM 713 O O . ILE A 1 89 ? 13.102 -3.930 3.189 1.00 95.38 89 ILE A O 1
ATOM 717 N N . GLN A 1 90 ? 11.072 -2.994 3.414 1.00 94.25 90 GLN A N 1
ATOM 718 C CA . GLN A 1 90 ? 10.558 -3.436 2.118 1.00 94.25 90 GLN A CA 1
ATOM 719 C C . GLN A 1 90 ? 11.436 -3.000 0.934 1.00 94.25 90 GLN A C 1
ATOM 721 O O . GLN A 1 90 ? 11.673 -3.847 0.068 1.00 94.25 90 GLN A O 1
ATOM 726 N N . PRO A 1 91 ? 11.988 -1.769 0.882 1.00 92.12 91 PRO A N 1
ATOM 727 C CA . PRO A 1 91 ? 12.783 -1.346 -0.268 1.00 92.12 91 PRO A CA 1
ATOM 728 C C . PRO A 1 91 ? 14.041 -2.197 -0.465 1.00 92.12 91 PRO A C 1
ATOM 730 O O . PRO A 1 91 ? 14.405 -2.498 -1.598 1.00 92.12 91 PRO A O 1
ATOM 733 N N . LEU A 1 92 ? 14.658 -2.666 0.625 1.00 92.38 92 LEU A N 1
ATOM 734 C CA . LEU A 1 92 ? 15.838 -3.539 0.580 1.00 92.38 92 LEU A CA 1
ATOM 735 C C . LEU A 1 92 ? 15.507 -4.964 0.110 1.00 92.38 92 LEU A C 1
ATOM 737 O O . LEU A 1 92 ? 16.382 -5.678 -0.370 1.00 92.38 92 LEU A O 1
ATOM 741 N N . GLN A 1 93 ? 14.247 -5.377 0.243 1.00 90.12 93 GLN A N 1
ATOM 742 C CA . GLN A 1 93 ? 13.739 -6.675 -0.205 1.00 90.12 93 GLN A CA 1
ATOM 743 C C . GLN A 1 93 ? 13.103 -6.609 -1.602 1.00 90.12 93 GLN A C 1
ATOM 745 O O . GLN A 1 93 ? 12.649 -7.630 -2.119 1.00 90.12 93 GLN A O 1
ATOM 750 N N . ASN A 1 94 ? 13.025 -5.421 -2.209 1.00 90.38 94 ASN A N 1
ATOM 751 C CA . ASN A 1 94 ? 12.381 -5.234 -3.500 1.00 90.38 94 ASN A CA 1
ATOM 752 C C . ASN A 1 94 ? 13.095 -6.047 -4.592 1.00 90.38 94 ASN A C 1
ATOM 754 O O . ASN A 1 94 ? 14.324 -6.110 -4.633 1.00 90.38 94 ASN A O 1
ATOM 758 N N . LEU A 1 95 ? 12.321 -6.629 -5.513 1.00 87.31 95 LEU A N 1
ATOM 759 C CA . LEU A 1 95 ? 12.841 -7.446 -6.608 1.00 87.31 95 LEU A CA 1
ATOM 760 C C . LEU A 1 95 ? 13.907 -6.713 -7.438 1.00 87.31 95 LEU A C 1
ATOM 762 O O . LEU A 1 95 ? 14.910 -7.322 -7.793 1.00 87.31 95 LEU A O 1
ATOM 766 N N . ALA A 1 96 ? 13.730 -5.415 -7.696 1.00 86.12 96 ALA A N 1
ATOM 767 C CA . ALA A 1 96 ? 14.702 -4.614 -8.438 1.00 86.12 96 ALA A CA 1
ATOM 768 C C . ALA A 1 96 ? 16.066 -4.545 -7.726 1.00 86.12 96 ALA A C 1
ATOM 770 O O . ALA A 1 96 ? 17.108 -4.617 -8.375 1.00 86.12 96 ALA A O 1
ATOM 771 N N . VAL A 1 97 ? 16.060 -4.460 -6.391 1.00 88.44 97 VAL A N 1
ATOM 772 C CA . VAL A 1 97 ? 17.280 -4.469 -5.570 1.00 88.44 97 VAL A CA 1
ATOM 773 C C . VAL A 1 97 ? 17.883 -5.869 -5.519 1.00 88.44 97 VAL A C 1
ATOM 775 O O . VAL A 1 97 ? 19.084 -6.025 -5.703 1.00 88.44 97 VAL A O 1
ATOM 778 N N . LEU A 1 98 ? 17.066 -6.908 -5.330 1.00 88.50 98 LEU A N 1
ATOM 779 C CA . LEU A 1 98 ? 17.556 -8.288 -5.294 1.00 88.50 98 LEU A CA 1
ATOM 780 C C . LEU A 1 98 ? 18.226 -8.701 -6.611 1.00 88.50 98 LEU A C 1
ATOM 782 O O . LEU A 1 98 ? 19.270 -9.347 -6.583 1.00 88.50 98 LEU A O 1
ATOM 786 N N . VAL A 1 99 ? 17.659 -8.308 -7.753 1.00 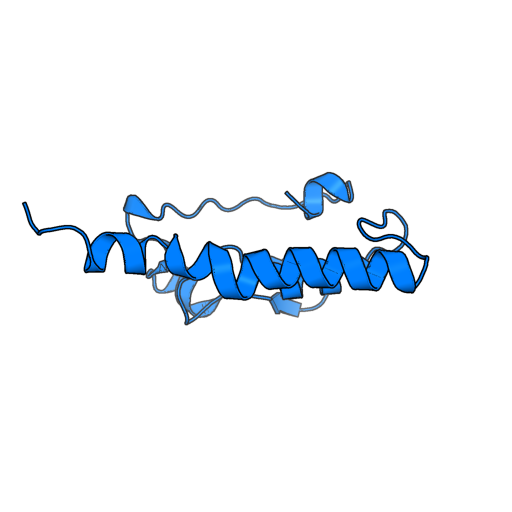86.56 99 VAL A N 1
ATOM 787 C CA . VAL A 1 99 ? 18.234 -8.592 -9.075 1.00 86.56 99 VAL A CA 1
ATOM 788 C C . VAL A 1 99 ? 19.537 -7.823 -9.301 1.00 86.56 99 VAL A C 1
ATOM 790 O O . VAL A 1 99 ? 20.453 -8.369 -9.907 1.00 86.56 99 VAL A O 1
ATOM 793 N N . SER A 1 100 ? 19.659 -6.587 -8.805 1.00 87.06 100 SER A N 1
ATOM 794 C CA . SER A 1 100 ? 20.870 -5.781 -9.019 1.00 87.06 100 SER A CA 1
ATOM 795 C C . SER A 1 100 ? 22.075 -6.249 -8.196 1.00 87.06 100 SER A C 1
ATOM 797 O O . SER A 1 100 ? 23.210 -6.039 -8.621 1.00 87.06 100 SER A O 1
ATOM 799 N N . ILE A 1 101 ? 21.847 -6.896 -7.046 1.00 88.94 101 ILE A N 1
ATOM 800 C CA . ILE A 1 101 ? 22.916 -7.399 -6.163 1.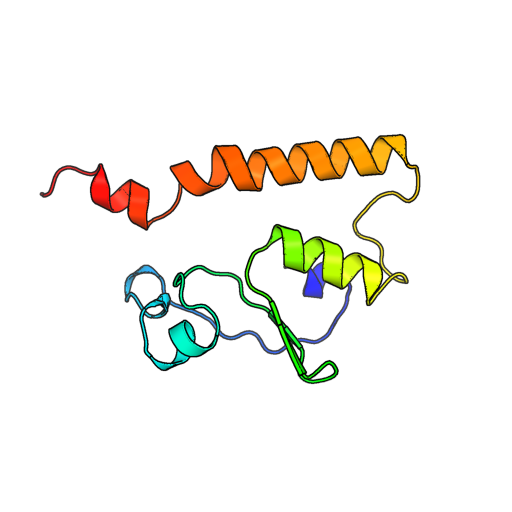00 88.94 101 ILE A CA 1
ATOM 801 C C . ILE A 1 101 ? 23.245 -8.883 -6.370 1.00 88.94 101 ILE A C 1
ATOM 803 O O . ILE A 1 101 ? 24.276 -9.351 -5.884 1.00 88.94 101 ILE A O 1
ATOM 807 N N . GLN A 1 102 ? 22.381 -9.651 -7.041 1.00 79.56 102 GLN A N 1
ATOM 808 C CA . GLN A 1 102 ? 22.671 -11.051 -7.342 1.00 79.56 102 GLN A CA 1
ATOM 809 C C . GLN A 1 102 ? 23.776 -11.142 -8.409 1.00 79.56 102 GLN A C 1
ATOM 811 O O . GLN A 1 102 ? 23.681 -10.475 -9.440 1.00 79.56 102 GLN A O 1
ATOM 816 N N . PRO A 1 103 ? 24.818 -11.975 -8.206 1.00 64.00 103 PRO A N 1
ATOM 817 C CA . PRO A 1 103 ? 25.810 -12.226 -9.242 1.00 64.00 103 PRO A CA 1
ATOM 818 C C . PRO A 1 103 ? 25.103 -12.767 -10.484 1.00 64.00 103 PRO A C 1
ATOM 820 O O . PRO A 1 103 ? 24.372 -13.756 -10.379 1.00 64.00 103 PRO A O 1
ATOM 823 N N . GLN A 1 104 ? 25.314 -12.131 -11.639 1.00 60.03 104 GLN A N 1
ATOM 824 C CA . GLN A 1 104 ? 24.852 -12.676 -12.914 1.00 60.03 104 GLN A CA 1
ATOM 825 C C . GLN A 1 104 ? 25.493 -14.060 -13.079 1.00 60.03 104 GLN A C 1
ATOM 827 O O . GLN A 1 104 ? 26.717 -14.168 -13.163 1.00 60.03 104 GLN A O 1
ATOM 832 N N . ARG A 1 105 ? 24.673 -15.110 -13.001 1.00 53.59 105 ARG A N 1
ATOM 833 C CA . ARG A 1 105 ? 25.083 -16.481 -13.309 1.00 53.59 105 ARG A CA 1
ATOM 834 C C . ARG A 1 105 ? 25.001 -16.721 -14.803 1.00 53.59 105 ARG A C 1
ATOM 836 O O . ARG A 1 105 ? 24.020 -16.230 -15.403 1.00 53.59 105 ARG A O 1
#

Sequence (105 aa):
KLLLLKGLKYEYKAVNLFKGEQFSEEFTKLNPIGYVPVLADDEQDIVISDSFAILLYLEDKYPQHPLLPQDLQKKAINLQVANIVSSSIQPLQNLAVLVSIQPQR

Organism: Thalictrum thalictroides (NCBI:txid46969)

Secondary structure (DSSP, 8-state):
-HHHHTT---------GGGTGGGSHHHHTT-TT--S-EEEETTTTEEEESHHHHHHHHHHH-TTS-SS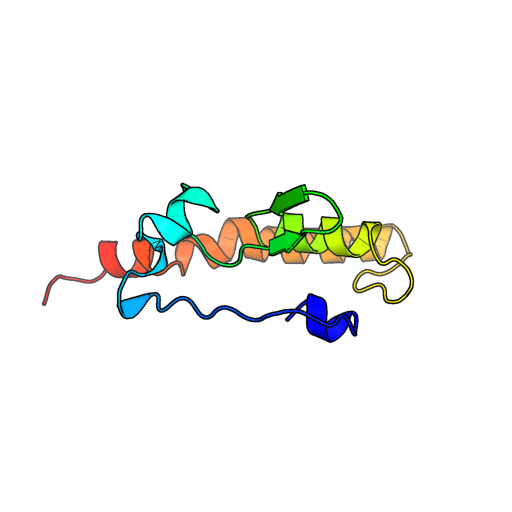-SSHHHHHHHHHHHHHIIIIIHHHH-HHHHHHHS---

Foldseek 3Di:
DLCVLLVHDDDDDDADVVVLSLCDPVNCVLPVVSDDDWDQDVVVRDIDDDPLVVLVVCCVVRVVRHPFDPDPVRRVVVSVVVVCCRPPNVVCVDPVNVVVPDPDD

Radius of gyration: 15.92 Å; Cα contacts (8 Å, |Δi|>4): 81; chains: 1; bounding box: 43×26×42 Å

Mean predicted aligned error: 3.67 Å

InterPro domains:
  IPR004045 Glutathione S-transferase, N-terminal [PF13409] (2-60)
  IPR004045 Glutathione S-transferase, N-terminal [PS50404] (1-66)
  IPR036249 Thioredoxin-like superfamily [SSF52833] (2-70)
  IPR040079 Glutathione transferase family [SFLDS00019] (2-98)

Nearest PDB structures (foldseek):
  3f6d-assembly1_B  TM=7.439E-01  e=2.666E-05  Anopheles dirus
  3g7i-assembly1_B  TM=7.470E-01  e=6.576E-05  Anopheles dirus
  4kh7-assembly2_A  TM=7.380E-01  e=2.239E-04  Salmonella enterica subsp. enterica serovar Typhi
  4kh7-assembly3_B  TM=7.317E-01  e=3.092E-04  Salmonella enterica subsp. enterica serovar Typhi
  3f6d-assembly1_A  TM=7.243E-01  e=4.268E-04  Anopheles dirus

Solvent-accessible surface area (backbone atoms only — not comparable to full-atom values): 6561 Å² total; per-residue (Å²): 110,69,53,60,76,50,71,49,88,77,88,84,81,88,71,51,70,92,78,44,45,37,71,33,75,75,41,29,75,71,30,78,86,41,65,84,56,68,47,76,39,79,93,73,74,45,71,45,59,48,65,67,57,48,50,53,50,47,42,70,75,40,62,91,48,61,88,63,59,86,53,67,69,61,29,51,53,54,52,50,54,53,46,46,43,62,70,68,47,47,60,72,68,30,66,72,48,50,59,72,71,48,78,88,125

pLDDT: mean 93.95, std 6.84, range [53.59, 98.56]